Protein AF-A0ABD6RQT0-F1 (afdb_monomer)

Organism: Clostridium sporogenes (NCBI:txid1509)

Sequence (71 aa):
MNFSHSNNQDEEVLKRLEELENKFDKDDEKKGVIKKLIDNFKALEVSGPETDPKKIKKDLIPVILELLSWL

Radius of gyration: 13.6 Å; Cα contacts (8 Å, |Δi|>4): 30; chains: 1; bounding box: 34×20×39 Å

Foldseek 3Di:
DDPDPLVVLLVVLLVLLVVQLVVCVVPCVSNVVSVVVNVCSVVDDDDDPDDDSSVVNVVVSVVSVVVSVVD

Secondary structure (DSSP, 8-state):
----HHHHHHHHHHHHHHHHHHHTTT-HHHHHHHHHHHHHHHT-----SSS-HHHHHHHHHHHHHHHHHT-

pLDDT: mean 77.42, std 14.04, range [34.12, 92.88]

Mean predicted aligned error: 8.01 Å

Structure (mmCIF, N/CA/C/O backbone):
data_AF-A0ABD6RQT0-F1
#
_entry.id   AF-A0ABD6RQT0-F1
#
loop_
_atom_site.group_PDB
_atom_site.id
_atom_site.type_symbol
_atom_site.label_atom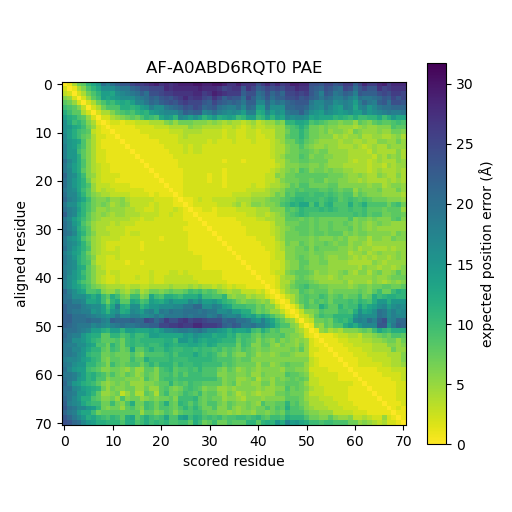_id
_atom_site.label_alt_id
_atom_site.label_comp_id
_atom_site.label_asym_id
_atom_site.label_entity_id
_atom_site.label_seq_id
_atom_site.pdbx_PDB_ins_code
_atom_site.Cartn_x
_atom_site.Cartn_y
_atom_site.Cartn_z
_atom_site.occupancy
_atom_site.B_iso_or_equiv
_atom_site.auth_seq_id
_atom_site.auth_comp_id
_atom_site.auth_asym_id
_atom_site.auth_atom_id
_atom_site.pdbx_PDB_model_num
ATOM 1 N N . MET A 1 1 ? 23.783 14.100 -15.112 1.00 34.12 1 MET A N 1
ATOM 2 C CA . MET A 1 1 ? 23.136 12.770 -15.152 1.00 34.12 1 MET A CA 1
ATOM 3 C C . MET A 1 1 ? 22.360 12.604 -13.853 1.00 34.12 1 MET A C 1
ATOM 5 O O . MET A 1 1 ? 22.983 12.432 -12.818 1.00 34.12 1 MET A O 1
ATOM 9 N N . ASN A 1 2 ? 21.033 12.770 -13.882 1.00 36.62 2 ASN A N 1
ATOM 10 C CA . ASN A 1 2 ? 20.175 12.694 -12.692 1.00 36.62 2 ASN A CA 1
ATOM 11 C C . ASN A 1 2 ? 19.583 11.286 -12.580 1.00 36.62 2 ASN A C 1
ATOM 13 O O . ASN A 1 2 ? 18.587 10.987 -13.230 1.00 36.62 2 ASN A O 1
ATOM 17 N N . PHE A 1 3 ? 20.204 10.435 -11.764 1.00 43.22 3 PHE A N 1
ATOM 18 C CA . PHE A 1 3 ? 19.718 9.084 -11.454 1.00 43.22 3 PHE A CA 1
ATOM 19 C C . PHE A 1 3 ? 18.969 8.995 -10.111 1.00 43.22 3 PHE A C 1
ATOM 21 O O . PHE A 1 3 ? 18.609 7.903 -9.690 1.00 43.22 3 PHE A O 1
ATOM 28 N N . SER A 1 4 ? 18.695 10.120 -9.443 1.00 44.06 4 SER A N 1
ATOM 29 C CA . SER A 1 4 ? 18.226 10.104 -8.045 1.00 44.06 4 SER A CA 1
ATOM 30 C C . SER A 1 4 ? 16.730 10.368 -7.843 1.00 44.06 4 SER A C 1
ATOM 32 O O . SER A 1 4 ? 16.267 10.316 -6.712 1.00 44.06 4 SER A O 1
ATOM 34 N N . HIS A 1 5 ? 15.955 10.674 -8.890 1.00 46.88 5 HIS A N 1
ATOM 35 C CA . HIS A 1 5 ? 14.559 11.103 -8.701 1.00 46.88 5 HIS A CA 1
ATOM 36 C C . HIS A 1 5 ? 13.575 9.939 -8.493 1.00 46.88 5 HIS A C 1
ATOM 38 O O . HIS A 1 5 ? 12.555 10.115 -7.838 1.00 46.88 5 HIS A O 1
ATOM 44 N N . SER A 1 6 ? 13.892 8.746 -9.008 1.00 52.19 6 SER A N 1
ATOM 45 C CA . SER A 1 6 ? 12.998 7.583 -8.944 1.00 52.19 6 SER A CA 1
ATOM 46 C C . SER A 1 6 ? 12.889 6.980 -7.540 1.00 52.19 6 SER A C 1
ATOM 48 O O . SER A 1 6 ? 11.805 6.565 -7.151 1.00 52.19 6 SER A O 1
ATOM 50 N N . ASN A 1 7 ? 13.982 6.975 -6.763 1.00 59.03 7 ASN A N 1
ATOM 51 C CA . ASN A 1 7 ? 13.980 6.405 -5.408 1.00 59.03 7 ASN A CA 1
ATOM 52 C C . ASN A 1 7 ? 13.040 7.163 -4.463 1.00 59.03 7 ASN A C 1
ATOM 54 O O . ASN A 1 7 ? 12.335 6.546 -3.676 1.00 59.03 7 ASN A O 1
ATOM 58 N N . ASN A 1 8 ? 12.986 8.491 -4.584 1.00 70.19 8 ASN A N 1
ATOM 59 C CA . ASN A 1 8 ? 12.262 9.323 -3.628 1.00 70.19 8 ASN A CA 1
ATOM 60 C C . ASN A 1 8 ? 10.732 9.149 -3.712 1.00 70.19 8 ASN A C 1
ATOM 62 O O . ASN A 1 8 ? 10.039 9.325 -2.717 1.00 70.19 8 ASN A O 1
ATOM 66 N N . GLN A 1 9 ? 10.191 8.811 -4.889 1.00 74.25 9 GLN A N 1
ATOM 67 C CA . GLN A 1 9 ? 8.742 8.656 -5.074 1.00 74.25 9 GLN A CA 1
ATOM 68 C C . GLN A 1 9 ? 8.232 7.289 -4.603 1.00 74.25 9 GLN A C 1
ATOM 70 O O . GLN A 1 9 ? 7.158 7.210 -4.012 1.00 74.25 9 GLN A O 1
ATOM 75 N N . ASP A 1 10 ? 9.008 6.226 -4.830 1.00 79.62 10 ASP A N 1
ATOM 76 C CA . ASP A 1 10 ? 8.686 4.884 -4.334 1.00 79.62 10 ASP A CA 1
ATOM 77 C C . ASP A 1 10 ? 8.637 4.863 -2.798 1.00 79.62 10 ASP A C 1
ATOM 79 O O . ASP A 1 10 ? 7.704 4.314 -2.209 1.00 79.62 10 ASP A O 1
ATOM 83 N N . GLU A 1 11 ? 9.617 5.505 -2.154 1.00 84.31 11 GLU A N 1
ATOM 84 C CA . GLU A 1 11 ? 9.666 5.652 -0.696 1.00 84.31 11 GLU A CA 1
ATOM 85 C C . GLU A 1 11 ? 8.479 6.463 -0.157 1.00 84.31 11 GLU A C 1
ATOM 87 O O . GLU A 1 11 ? 7.903 6.098 0.868 1.00 84.31 11 GLU A O 1
ATOM 92 N N . GLU A 1 12 ? 8.060 7.524 -0.854 1.00 84.75 12 GLU A N 1
ATOM 93 C CA . GLU A 1 12 ? 6.908 8.339 -0.445 1.00 84.75 12 GLU A CA 1
ATOM 94 C C . GLU A 1 12 ? 5.587 7.555 -0.498 1.00 84.75 12 GLU A C 1
ATOM 96 O O . GLU A 1 12 ? 4.782 7.637 0.433 1.00 84.75 12 GLU A O 1
ATOM 101 N N . VAL A 1 13 ? 5.369 6.765 -1.556 1.00 84.44 13 VAL A N 1
ATOM 102 C CA . VAL A 1 13 ? 4.177 5.908 -1.681 1.00 84.44 13 VAL A CA 1
ATOM 103 C C . VAL A 1 13 ? 4.150 4.862 -0.578 1.00 84.44 13 VAL A C 1
ATOM 105 O O . VAL A 1 13 ? 3.124 4.702 0.083 1.00 84.44 13 VAL A O 1
ATOM 108 N N . LEU A 1 14 ? 5.273 4.174 -0.355 1.00 87.88 14 LEU A N 1
ATOM 109 C CA . LEU A 1 14 ? 5.383 3.170 0.700 1.00 87.88 14 LEU A CA 1
ATOM 110 C C . LEU A 1 14 ? 5.089 3.776 2.070 1.00 87.88 14 LEU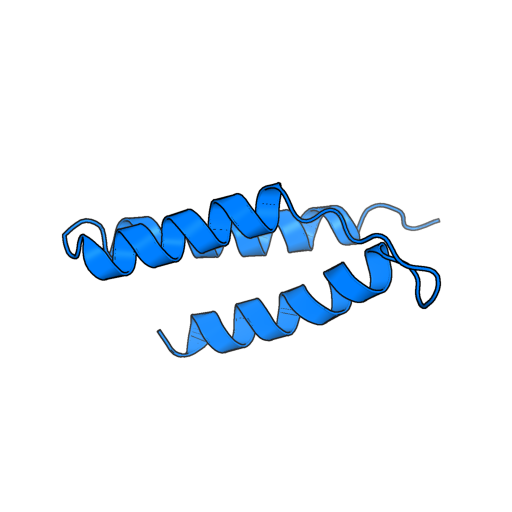 A C 1
ATOM 112 O O . LEU A 1 14 ? 4.254 3.243 2.797 1.00 87.88 14 LEU A O 1
ATOM 116 N N . LYS A 1 15 ? 5.681 4.933 2.374 1.00 89.94 15 LYS A N 1
ATOM 117 C CA . LYS A 1 15 ? 5.443 5.633 3.635 1.00 89.94 15 LYS A CA 1
ATOM 118 C C . LYS A 1 15 ? 3.965 5.989 3.826 1.00 89.94 15 LYS A C 1
ATOM 120 O O . LYS A 1 15 ? 3.417 5.751 4.898 1.00 89.94 15 LYS A O 1
ATOM 125 N N . ARG A 1 16 ? 3.295 6.524 2.798 1.00 89.00 16 ARG A N 1
ATOM 126 C CA . ARG A 1 16 ? 1.859 6.852 2.874 1.00 89.00 16 ARG A CA 1
ATOM 127 C C . ARG A 1 16 ? 0.981 5.617 3.051 1.00 89.00 16 ARG A C 1
ATOM 129 O O . ARG A 1 16 ? -0.013 5.683 3.768 1.00 89.00 16 ARG A O 1
ATOM 136 N N . LEU A 1 17 ? 1.332 4.499 2.416 1.00 89.75 17 LEU A N 1
ATOM 137 C CA . LEU A 1 17 ? 0.620 3.236 2.601 1.00 89.75 17 LEU A CA 1
ATOM 138 C C . LEU A 1 17 ? 0.800 2.692 4.026 1.00 89.75 17 LEU A C 1
ATOM 140 O O . LEU A 1 17 ? -0.176 2.238 4.615 1.00 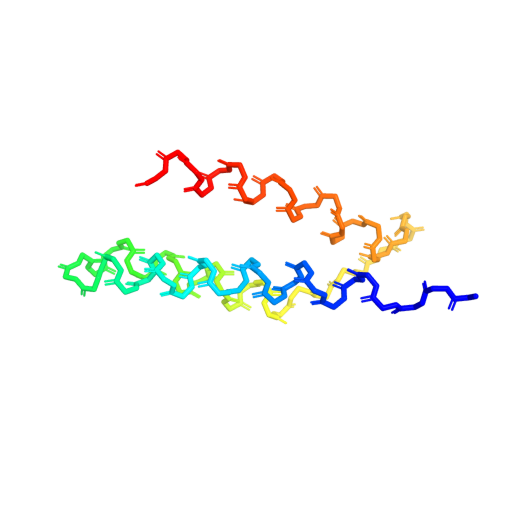89.75 17 LEU A O 1
ATOM 144 N N . GLU A 1 18 ? 2.000 2.786 4.602 1.00 91.62 18 GLU A N 1
ATOM 145 C CA . GLU A 1 18 ? 2.268 2.394 5.995 1.00 91.62 18 GLU A CA 1
ATOM 146 C C . GLU A 1 18 ? 1.529 3.301 6.995 1.00 91.62 18 GLU A C 1
ATOM 148 O O . GLU A 1 18 ? 0.941 2.825 7.967 1.00 91.62 18 GLU A O 1
ATOM 153 N N . GLU A 1 19 ? 1.491 4.615 6.757 1.00 92.31 19 GLU A N 1
ATOM 154 C CA . GLU A 1 19 ? 0.677 5.552 7.546 1.00 92.31 19 GLU A CA 1
ATOM 155 C C . GLU A 1 19 ? -0.819 5.203 7.467 1.00 92.31 19 GLU A C 1
ATOM 157 O O . GLU A 1 19 ? -1.520 5.230 8.484 1.00 92.31 19 GLU A O 1
ATOM 162 N N . LEU A 1 20 ? -1.309 4.818 6.283 1.00 89.19 20 LEU A N 1
ATOM 163 C CA . LEU A 1 20 ? -2.700 4.418 6.086 1.00 89.19 20 LEU A CA 1
ATOM 164 C C . LEU A 1 20 ? -3.016 3.066 6.750 1.00 89.19 20 LEU A C 1
ATOM 166 O O . LEU A 1 20 ? -4.078 2.928 7.354 1.00 89.19 20 LEU A O 1
ATOM 170 N N . GLU A 1 21 ? -2.102 2.092 6.705 1.00 90.56 21 GLU A N 1
ATOM 171 C CA . GLU A 1 21 ? -2.249 0.813 7.418 1.00 90.56 21 GLU A CA 1
ATOM 172 C C . GLU A 1 21 ? -2.429 1.058 8.922 1.00 90.56 21 GLU A C 1
ATOM 174 O O . GLU A 1 21 ? -3.341 0.507 9.540 1.00 90.56 21 GLU A O 1
ATOM 179 N N . ASN A 1 22 ? -1.620 1.958 9.492 1.00 91.44 22 ASN A N 1
ATOM 180 C CA . ASN A 1 22 ? -1.721 2.355 10.895 1.00 91.44 22 ASN A CA 1
ATOM 181 C C . ASN A 1 22 ? -3.025 3.116 11.204 1.00 91.44 22 ASN A C 1
ATOM 183 O O . ASN A 1 22 ? -3.629 2.895 12.255 1.00 91.44 22 ASN A O 1
ATOM 187 N N . LYS A 1 23 ? -3.506 3.982 10.294 1.00 91.62 23 LYS A N 1
ATOM 188 C CA . LYS A 1 23 ? -4.801 4.690 10.431 1.00 91.62 23 LYS A CA 1
ATOM 189 C C . LYS A 1 23 ? -5.967 3.708 10.586 1.00 91.62 23 LYS A C 1
ATOM 191 O O . LYS A 1 23 ? -6.905 3.985 11.333 1.00 91.62 23 LYS A O 1
ATOM 196 N N . PHE A 1 24 ? -5.900 2.565 9.907 1.00 89.44 24 PHE A N 1
ATOM 197 C CA . PHE A 1 24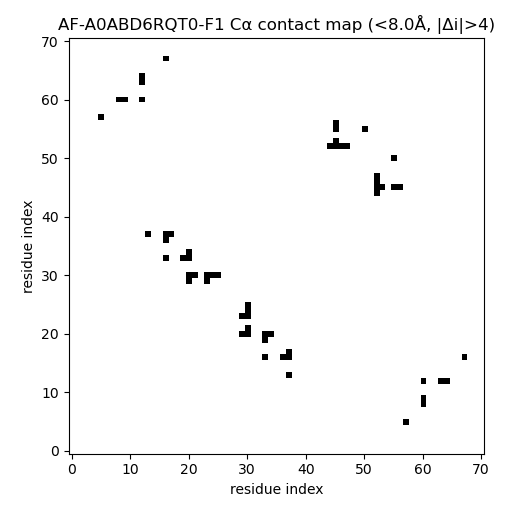 ? -6.926 1.523 9.938 1.00 89.44 24 PHE A CA 1
ATOM 198 C C . PHE A 1 24 ? -6.565 0.334 10.838 1.00 89.44 24 PHE A C 1
ATOM 200 O O . PHE A 1 24 ? -7.145 -0.732 10.679 1.00 89.44 24 PHE A O 1
ATOM 207 N N . ASP A 1 25 ? -5.681 0.505 11.829 1.00 90.00 25 ASP A N 1
ATOM 208 C CA . ASP A 1 25 ? -5.223 -0.586 12.708 1.00 90.00 25 ASP A CA 1
ATOM 209 C C . ASP A 1 25 ? -6.362 -1.402 13.353 1.00 90.00 25 ASP A C 1
ATOM 211 O O . ASP A 1 25 ? -6.224 -2.607 13.552 1.00 90.00 25 ASP A O 1
ATOM 215 N N . LYS A 1 26 ? -7.497 -0.749 13.635 1.00 92.88 26 LYS A N 1
ATOM 216 C CA . LYS A 1 26 ? -8.689 -1.346 14.264 1.00 92.88 26 LYS A CA 1
ATOM 217 C C . LYS A 1 26 ? -9.734 -1.881 13.277 1.00 92.88 26 LYS A C 1
ATOM 219 O O . LYS A 1 26 ? -10.761 -2.393 13.713 1.00 92.88 26 LYS A O 1
ATOM 224 N N . ASP A 1 27 ? -9.521 -1.700 11.978 1.00 92.56 27 ASP A N 1
ATOM 225 C CA . ASP A 1 27 ? -10.399 -2.164 10.902 1.00 92.56 27 ASP A CA 1
ATOM 226 C C . ASP A 1 27 ? -9.652 -3.252 10.121 1.00 92.56 27 ASP A C 1
ATOM 228 O O . ASP A 1 27 ? -8.918 -2.969 9.173 1.00 92.56 27 ASP A O 1
ATOM 232 N N . ASP A 1 28 ? -9.801 -4.503 10.568 1.00 90.50 28 ASP A N 1
ATOM 233 C CA . ASP A 1 28 ? -9.057 -5.653 10.036 1.00 90.50 28 ASP A CA 1
ATOM 234 C C . ASP A 1 28 ? -9.239 -5.836 8.520 1.00 90.50 28 ASP A C 1
ATOM 236 O O . ASP A 1 28 ? -8.307 -6.253 7.826 1.00 90.50 28 ASP A O 1
ATOM 240 N N . GLU A 1 29 ? -10.416 -5.491 7.985 1.00 90.06 29 GLU A N 1
ATOM 241 C CA . GLU A 1 29 ? -10.696 -5.568 6.551 1.00 90.06 29 GLU A CA 1
ATOM 242 C C . GLU A 1 29 ? -9.862 -4.538 5.782 1.00 90.06 29 GLU A C 1
ATOM 244 O O . GLU A 1 29 ? -9.102 -4.900 4.876 1.00 90.06 29 GLU A O 1
ATOM 249 N N . LYS A 1 30 ? -9.937 -3.259 6.172 1.00 86.38 30 LYS A N 1
ATOM 250 C CA . LYS A 1 30 ? -9.178 -2.191 5.504 1.00 86.38 30 LYS A CA 1
ATOM 251 C C . LYS A 1 30 ? -7.676 -2.357 5.690 1.00 86.38 30 LYS A C 1
ATOM 253 O O . LYS A 1 30 ? -6.929 -2.228 4.720 1.00 86.38 30 LYS A O 1
ATOM 258 N N . LYS A 1 31 ? -7.231 -2.713 6.896 1.00 88.31 31 LYS A N 1
ATOM 259 C CA . LYS A 1 31 ? -5.827 -3.027 7.191 1.00 88.31 31 LYS A CA 1
ATOM 260 C C . LYS A 1 31 ? -5.314 -4.153 6.295 1.00 88.31 31 LYS A C 1
ATOM 262 O O . LYS A 1 31 ? -4.252 -4.029 5.688 1.00 88.31 31 LYS A O 1
ATOM 267 N N . GLY A 1 32 ? -6.098 -5.223 6.140 1.00 87.44 32 GLY A N 1
ATOM 268 C CA . GLY A 1 32 ? -5.766 -6.344 5.263 1.00 87.44 32 GLY A CA 1
ATOM 269 C C . GLY A 1 32 ? -5.645 -5.954 3.787 1.00 87.44 32 GLY A C 1
ATOM 270 O O . GLY A 1 32 ? -4.744 -6.434 3.095 1.00 87.44 32 GLY A O 1
ATOM 271 N N . VAL A 1 33 ? -6.516 -5.067 3.295 1.00 87.56 33 VAL A N 1
ATOM 272 C CA . VAL A 1 33 ? -6.445 -4.541 1.920 1.00 87.56 33 VAL A CA 1
ATOM 273 C C . VAL A 1 33 ? -5.191 -3.685 1.713 1.00 87.56 33 VAL A C 1
ATOM 275 O O . VAL A 1 33 ? -4.488 -3.869 0.719 1.00 87.56 33 VAL A O 1
ATOM 278 N N . ILE A 1 34 ? -4.867 -2.798 2.656 1.00 88.44 34 ILE A N 1
ATOM 279 C CA . ILE A 1 34 ? -3.694 -1.914 2.562 1.00 88.44 34 ILE A CA 1
ATOM 280 C C . ILE A 1 34 ? -2.393 -2.717 2.621 1.00 88.44 34 ILE A C 1
ATOM 282 O O . ILE A 1 34 ? -1.491 -2.489 1.817 1.00 88.44 3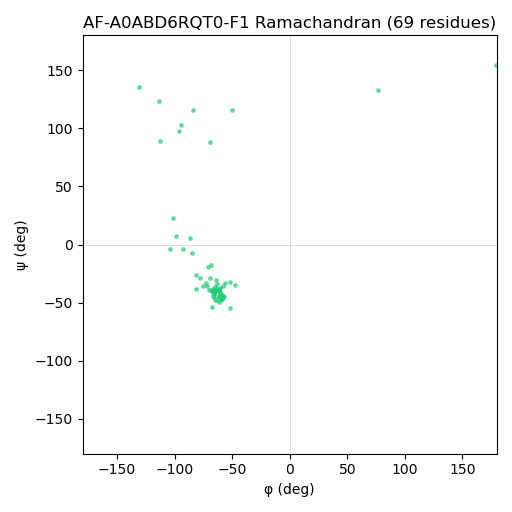4 ILE A O 1
ATOM 286 N N . LYS A 1 35 ? -2.319 -3.725 3.492 1.00 89.56 35 LYS A N 1
ATOM 287 C CA . LYS A 1 35 ? -1.164 -4.623 3.560 1.00 89.56 35 LYS A CA 1
ATOM 288 C C . LYS A 1 35 ? -0.916 -5.354 2.235 1.00 89.56 35 LYS A C 1
ATOM 290 O O . LYS A 1 35 ? 0.212 -5.379 1.752 1.00 89.56 35 LYS A O 1
ATOM 295 N N . LYS A 1 36 ? -1.974 -5.862 1.586 1.00 88.88 36 LYS A N 1
ATOM 296 C CA . LYS A 1 36 ? -1.873 -6.467 0.242 1.00 88.88 36 LYS A CA 1
ATOM 297 C C . LYS A 1 36 ? -1.386 -5.470 -0.812 1.00 88.88 36 LYS A C 1
ATOM 299 O O . LYS A 1 36 ? -0.615 -5.848 -1.686 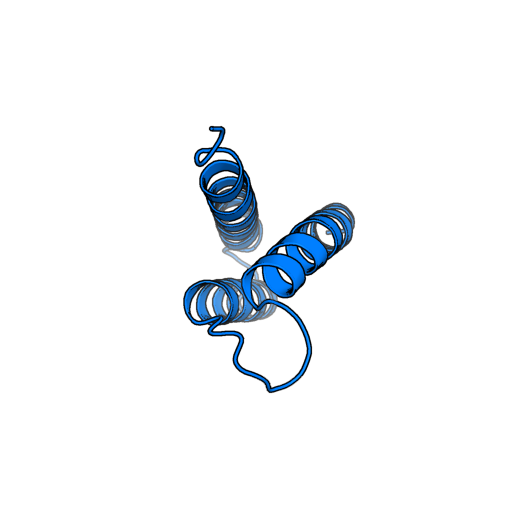1.00 88.88 36 LYS A O 1
ATOM 304 N N . LEU A 1 37 ? -1.823 -4.211 -0.742 1.00 86.81 37 LEU A N 1
ATOM 305 C CA . LEU A 1 37 ? -1.334 -3.141 -1.620 1.00 86.81 37 LEU A CA 1
ATOM 306 C C . LEU A 1 37 ? 0.169 -2.898 -1.432 1.00 86.81 37 LEU A C 1
ATOM 308 O O . LEU A 1 37 ? 0.887 -2.810 -2.426 1.00 86.81 37 LEU A O 1
ATOM 312 N N . ILE A 1 38 ? 0.651 -2.848 -0.186 1.00 88.38 38 ILE A N 1
ATOM 313 C CA . ILE A 1 38 ? 2.080 -2.709 0.135 1.00 88.38 38 ILE A CA 1
ATOM 314 C C . ILE A 1 38 ? 2.879 -3.893 -0.419 1.00 88.38 38 ILE A C 1
ATOM 316 O O . ILE A 1 38 ? 3.884 -3.682 -1.098 1.00 88.38 38 ILE A O 1
ATOM 320 N N . ASP A 1 39 ? 2.433 -5.124 -0.158 1.00 88.50 39 ASP A N 1
ATOM 321 C CA . ASP A 1 39 ? 3.114 -6.337 -0.622 1.00 88.50 39 ASP A CA 1
ATOM 322 C C . ASP A 1 39 ? 3.180 -6.383 -2.155 1.00 88.50 39 ASP A C 1
ATOM 324 O O . ASP A 1 39 ? 4.249 -6.607 -2.724 1.00 88.50 39 ASP A O 1
ATOM 328 N N . ASN A 1 40 ? 2.070 -6.071 -2.833 1.00 84.81 40 ASN A N 1
ATOM 329 C CA . ASN A 1 40 ? 2.014 -6.009 -4.293 1.00 84.81 40 ASN A CA 1
ATOM 330 C C . ASN A 1 40 ? 2.914 -4.907 -4.864 1.00 84.81 40 ASN A C 1
ATOM 332 O O . ASN A 1 40 ? 3.551 -5.124 -5.888 1.00 84.81 40 ASN A O 1
ATOM 336 N N . PHE A 1 41 ? 2.986 -3.734 -4.224 1.00 83.38 41 PHE A N 1
ATOM 337 C CA . PHE A 1 41 ? 3.853 -2.642 -4.673 1.00 83.38 41 PHE A CA 1
ATOM 338 C C . PHE A 1 41 ? 5.340 -2.982 -4.493 1.00 83.38 41 PHE A C 1
ATOM 340 O O . PHE A 1 41 ? 6.150 -2.695 -5.376 1.00 83.38 41 PHE A O 1
ATOM 347 N N . LYS A 1 42 ? 5.705 -3.642 -3.383 1.00 83.56 42 LYS A N 1
ATOM 348 C CA . LYS A 1 42 ? 7.071 -4.136 -3.129 1.00 83.56 42 LYS A CA 1
ATOM 349 C C . LYS A 1 42 ? 7.477 -5.237 -4.110 1.00 83.56 42 LYS A C 1
ATOM 351 O O . LYS A 1 42 ? 8.618 -5.250 -4.560 1.00 83.56 42 LYS A O 1
ATOM 356 N N . ALA A 1 43 ? 6.547 -6.127 -4.448 1.00 82.31 43 ALA A N 1
ATOM 357 C CA . ALA A 1 43 ? 6.743 -7.221 -5.397 1.00 82.31 43 ALA A CA 1
ATOM 358 C C . ALA A 1 43 ? 6.494 -6.818 -6.861 1.00 82.31 43 ALA A C 1
ATOM 360 O O . ALA A 1 43 ? 6.484 -7.685 -7.734 1.00 82.31 43 ALA A O 1
ATOM 361 N N . LEU A 1 44 ? 6.254 -5.530 -7.143 1.00 75.75 44 LEU A N 1
ATOM 362 C CA . LEU A 1 44 ? 5.902 -5.056 -8.477 1.00 75.75 44 LEU A CA 1
ATOM 363 C C . LEU A 1 44 ? 7.104 -5.169 -9.427 1.00 75.75 44 LEU A C 1
ATOM 365 O O . LEU A 1 44 ? 7.872 -4.225 -9.617 1.00 75.75 44 LEU A O 1
ATOM 369 N N . GLU A 1 45 ? 7.236 -6.331 -10.057 1.00 66.00 45 GLU A N 1
ATOM 370 C CA . GLU A 1 45 ? 8.133 -6.580 -11.179 1.00 66.00 45 GLU A CA 1
ATOM 371 C C . GLU A 1 45 ? 7.355 -6.400 -12.483 1.00 66.00 45 GLU A C 1
ATOM 373 O O . GLU A 1 45 ? 6.562 -7.247 -12.893 1.00 66.00 45 GLU A O 1
ATOM 378 N N . VAL A 1 46 ? 7.556 -5.265 -13.150 1.00 65.38 46 VAL A N 1
ATOM 379 C CA . VAL A 1 46 ? 6.932 -5.021 -14.452 1.00 65.38 46 VAL A CA 1
ATOM 380 C C . VAL A 1 46 ? 7.813 -5.659 -15.529 1.00 65.38 46 VAL A C 1
ATOM 382 O O . VAL A 1 46 ? 8.958 -5.257 -15.723 1.00 65.38 46 VAL A O 1
ATOM 385 N N . SER A 1 47 ? 7.296 -6.667 -16.231 1.00 54.88 47 SER A N 1
ATOM 386 C CA . SER A 1 47 ? 7.954 -7.272 -17.393 1.00 54.88 47 SER A CA 1
ATOM 387 C C . SER A 1 47 ? 6.968 -7.371 -18.557 1.00 54.88 47 SER A C 1
ATOM 389 O O . SER A 1 47 ? 5.803 -7.715 -18.371 1.00 54.88 47 SER A O 1
ATOM 391 N N . GLY A 1 48 ? 7.414 -7.014 -19.762 1.00 60.78 48 GLY A N 1
ATOM 392 C CA . GLY A 1 48 ? 6.573 -7.007 -20.956 1.00 60.78 48 GLY A CA 1
ATOM 393 C C . GLY A 1 48 ? 7.330 -6.534 -22.202 1.00 60.78 48 GLY A C 1
ATOM 394 O O . GLY A 1 48 ? 8.320 -5.813 -22.072 1.00 60.78 48 GLY A O 1
ATOM 395 N N . PRO A 1 49 ? 6.895 -6.947 -23.409 1.00 61.66 49 PRO A N 1
ATOM 396 C CA . PRO A 1 49 ? 7.522 -6.556 -24.676 1.00 61.66 49 PRO A CA 1
ATOM 397 C C . PRO A 1 49 ? 7.272 -5.085 -25.034 1.00 61.66 49 PRO A C 1
ATOM 399 O O . PRO A 1 49 ? 7.999 -4.510 -25.842 1.00 61.66 49 PRO A O 1
ATOM 402 N N . GLU A 1 50 ? 6.252 -4.476 -24.430 1.00 64.38 50 GLU A N 1
ATOM 403 C CA . GLU A 1 50 ? 5.844 -3.102 -24.672 1.00 64.38 50 GLU A CA 1
ATOM 404 C C . GLU A 1 50 ? 6.085 -2.250 -23.426 1.00 64.38 50 GLU A C 1
ATOM 406 O O . GLU A 1 50 ? 5.512 -2.487 -22.366 1.00 64.38 50 GLU A O 1
ATOM 411 N N . THR A 1 51 ? 6.864 -1.187 -23.621 1.00 61.50 51 THR A N 1
ATOM 412 C CA . THR A 1 51 ? 7.077 -0.076 -22.683 1.00 61.50 51 THR A CA 1
ATOM 413 C C . THR A 1 51 ? 8.006 -0.370 -21.504 1.00 61.50 51 THR A C 1
ATOM 415 O O . THR A 1 51 ? 7.908 -1.372 -20.810 1.00 61.50 51 THR A O 1
ATOM 418 N N . ASP A 1 52 ? 8.923 0.574 -21.282 1.00 73.19 52 ASP A N 1
ATOM 419 C CA . ASP A 1 52 ? 9.899 0.577 -20.196 1.00 73.19 52 ASP A CA 1
ATOM 420 C C . ASP A 1 52 ? 9.211 0.327 -18.830 1.00 73.19 52 ASP A C 1
ATOM 422 O O . ASP A 1 52 ? 8.417 1.163 -18.383 1.00 73.19 52 ASP A O 1
ATOM 426 N N . PRO A 1 53 ? 9.509 -0.795 -18.146 1.00 69.88 53 PRO A N 1
ATOM 427 C CA . PRO A 1 53 ? 8.987 -1.127 -16.818 1.00 69.88 53 PRO A CA 1
ATOM 428 C C . PRO A 1 53 ? 9.066 0.004 -15.789 1.00 69.88 53 PRO A C 1
ATOM 430 O O . PRO A 1 53 ? 8.171 0.168 -14.957 1.00 69.88 53 PRO A O 1
ATOM 433 N N . LYS A 1 54 ? 10.122 0.825 -15.851 1.00 73.75 54 LYS A N 1
ATOM 434 C CA . LYS A 1 54 ? 10.309 1.956 -14.936 1.00 73.75 54 LYS A CA 1
ATOM 435 C C . LYS A 1 54 ? 9.344 3.087 -15.263 1.00 73.75 54 LYS A C 1
ATOM 437 O O . LYS A 1 54 ? 8.902 3.775 -14.348 1.00 73.75 54 LYS A O 1
ATOM 442 N N . LYS A 1 55 ? 8.996 3.276 -16.539 1.00 75.38 55 LYS A N 1
ATOM 443 C CA . LYS A 1 55 ? 7.967 4.234 -16.960 1.00 75.38 55 LYS A CA 1
ATOM 444 C C . LYS A 1 55 ? 6.589 3.825 -16.442 1.00 75.38 55 LYS A C 1
ATOM 446 O O . LYS A 1 55 ? 5.909 4.660 -15.863 1.00 75.38 55 LYS A O 1
ATOM 451 N N . ILE A 1 56 ? 6.228 2.546 -16.554 1.00 75.12 56 ILE A N 1
ATOM 452 C CA . ILE A 1 56 ? 4.953 2.029 -16.028 1.00 75.12 56 ILE A CA 1
ATOM 453 C C . ILE A 1 56 ? 4.864 2.261 -14.516 1.00 75.12 56 ILE A C 1
ATOM 455 O O . ILE A 1 56 ? 3.879 2.815 -14.034 1.00 75.12 56 ILE A O 1
ATOM 459 N N . LYS A 1 57 ? 5.917 1.915 -13.765 1.00 75.38 57 LYS A N 1
ATOM 460 C CA . LYS A 1 57 ? 5.964 2.174 -12.319 1.00 75.38 57 LYS A CA 1
ATOM 461 C C . LYS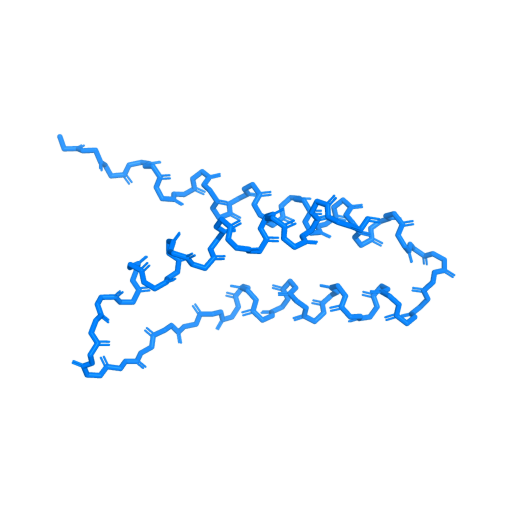 A 1 57 ? 5.822 3.668 -12.002 1.00 75.38 57 LYS A C 1
ATOM 463 O O . LYS A 1 57 ? 5.019 4.041 -11.151 1.00 75.38 57 LYS A O 1
ATOM 468 N N . LYS A 1 58 ? 6.546 4.525 -12.729 1.00 76.56 58 LYS A N 1
ATOM 469 C CA . LYS A 1 58 ? 6.491 5.985 -12.573 1.00 76.56 58 LYS A CA 1
ATOM 470 C C . LYS A 1 58 ? 5.098 6.564 -12.847 1.00 76.56 58 LYS A C 1
ATOM 472 O O . LYS A 1 58 ? 4.709 7.496 -12.152 1.00 76.56 58 LYS A O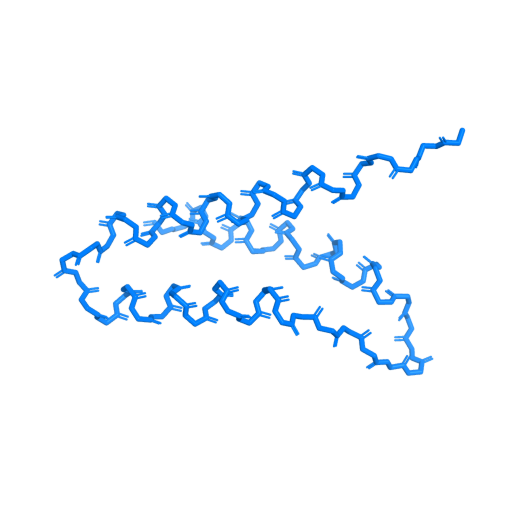 1
ATOM 477 N N . ASP A 1 59 ? 4.370 6.030 -13.822 1.00 78.81 59 ASP A N 1
ATOM 478 C CA . ASP A 1 59 ? 3.028 6.502 -14.182 1.00 78.81 59 ASP A CA 1
ATOM 479 C C . ASP A 1 59 ? 1.958 5.998 -13.191 1.00 78.81 59 ASP A C 1
ATOM 481 O O . ASP A 1 59 ? 0.971 6.689 -12.945 1.00 78.81 59 ASP A O 1
ATOM 485 N N . LEU A 1 60 ? 2.170 4.836 -12.557 1.00 79.25 60 LEU A N 1
ATOM 486 C CA . LEU A 1 60 ? 1.260 4.279 -11.545 1.00 79.25 60 LEU A CA 1
ATOM 487 C C . LEU A 1 60 ? 1.346 4.992 -10.189 1.00 79.25 60 LEU A C 1
ATOM 489 O O . LEU A 1 60 ? 0.326 5.161 -9.524 1.00 79.25 60 LEU A O 1
ATOM 493 N N . ILE A 1 61 ? 2.536 5.432 -9.776 1.00 79.62 61 ILE A N 1
ATOM 494 C CA . ILE A 1 61 ? 2.754 6.134 -8.499 1.00 79.62 61 ILE A CA 1
ATOM 495 C C . ILE A 1 61 ? 1.806 7.331 -8.281 1.00 79.62 61 ILE A C 1
ATOM 497 O O . ILE A 1 61 ? 1.133 7.351 -7.249 1.00 79.62 61 ILE A O 1
ATOM 501 N N . PRO A 1 62 ? 1.699 8.322 -9.191 1.00 79.56 62 PRO A N 1
ATOM 502 C CA . PRO A 1 62 ? 0.814 9.467 -8.982 1.00 79.56 62 PRO A CA 1
ATOM 503 C C . PRO A 1 62 ? -0.662 9.061 -8.899 1.00 79.56 62 PRO A C 1
ATOM 505 O O . PRO A 1 62 ? -1.390 9.637 -8.097 1.00 79.56 62 PRO A O 1
ATOM 508 N N . VAL A 1 63 ? -1.084 8.034 -9.645 1.00 82.69 63 VAL A N 1
ATOM 509 C CA . VAL A 1 63 ? -2.456 7.500 -9.582 1.00 82.69 63 VAL A CA 1
ATOM 510 C C . VAL A 1 63 ? -2.728 6.863 -8.217 1.00 82.69 63 VAL A C 1
ATOM 512 O O . VAL A 1 63 ? -3.773 7.103 -7.620 1.00 82.69 63 VAL A O 1
ATOM 515 N N . ILE A 1 64 ? -1.775 6.095 -7.679 1.00 80.81 64 ILE A N 1
ATOM 516 C CA . ILE A 1 64 ? -1.885 5.520 -6.330 1.00 80.81 64 ILE A CA 1
ATOM 517 C C . ILE A 1 64 ? -1.974 6.638 -5.283 1.00 80.81 64 ILE A C 1
ATOM 519 O O . ILE A 1 64 ? -2.837 6.585 -4.413 1.00 80.81 64 ILE A O 1
ATOM 523 N N . LEU A 1 65 ? -1.134 7.674 -5.376 1.00 77.56 65 LEU A N 1
ATOM 524 C CA . LEU A 1 65 ? -1.169 8.815 -4.452 1.00 77.56 65 LEU A CA 1
ATOM 525 C C . LEU A 1 65 ? -2.499 9.578 -4.502 1.00 77.56 65 LEU A C 1
ATOM 527 O O . LEU A 1 65 ? -2.993 9.998 -3.454 1.00 77.56 65 LEU A O 1
ATOM 531 N N . GLU A 1 66 ? -3.076 9.749 -5.692 1.00 78.75 66 GLU A N 1
ATOM 532 C CA . GLU A 1 66 ? -4.387 10.371 -5.881 1.00 78.75 66 GLU A CA 1
ATOM 533 C C . GLU A 1 66 ? -5.500 9.526 -5.252 1.00 78.75 66 GLU A C 1
ATOM 535 O O . GLU A 1 66 ? -6.278 10.048 -4.455 1.00 78.75 66 GLU A O 1
ATOM 540 N N . LEU A 1 67 ? -5.524 8.214 -5.508 1.00 78.31 67 LEU A N 1
ATOM 541 C CA . LEU A 1 67 ? -6.504 7.302 -4.908 1.00 78.31 67 LEU A CA 1
ATOM 542 C C . LEU A 1 67 ? -6.405 7.276 -3.378 1.00 78.31 67 LEU A C 1
ATOM 544 O O . LEU A 1 67 ? -7.426 7.308 -2.695 1.00 78.31 67 LEU A O 1
ATOM 548 N N . LEU A 1 68 ? -5.185 7.265 -2.829 1.00 73.75 68 LEU A N 1
ATOM 549 C CA . LEU A 1 68 ? -4.963 7.328 -1.382 1.00 73.75 68 LEU A CA 1
ATOM 550 C C . LEU A 1 68 ? -5.449 8.650 -0.776 1.00 73.75 68 LEU A C 1
ATOM 552 O O . LEU A 1 6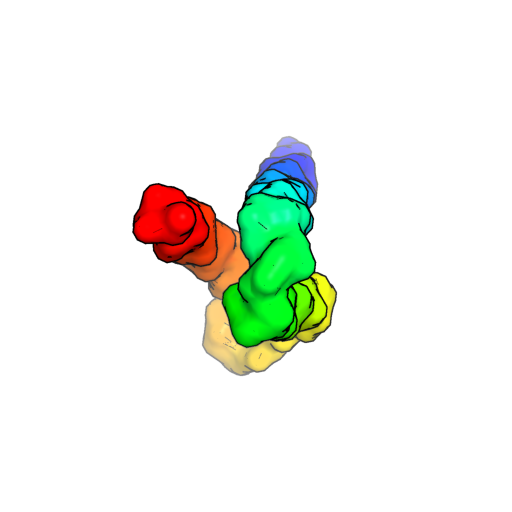8 ? -5.870 8.658 0.375 1.00 73.75 68 LEU A O 1
ATOM 556 N N . SER A 1 69 ? -5.423 9.757 -1.526 1.00 73.56 69 SER A N 1
ATOM 557 C CA . SER A 1 69 ? -5.916 11.054 -1.037 1.00 73.56 69 SER A CA 1
ATOM 558 C C . SER A 1 69 ? -7.434 11.104 -0.832 1.00 73.56 69 SER A C 1
ATOM 560 O O . SER A 1 69 ? -7.924 11.990 -0.135 1.00 73.56 69 SER A O 1
ATOM 562 N N . TRP A 1 70 ? -8.180 10.164 -1.423 1.00 77.19 70 TRP A N 1
ATOM 563 C CA . TRP A 1 70 ? -9.632 10.055 -1.262 1.00 77.19 70 TRP A CA 1
ATOM 564 C C . TRP A 1 70 ? -10.046 9.260 -0.008 1.00 77.19 70 TRP A C 1
ATOM 566 O O . TRP A 1 70 ? -11.238 9.208 0.297 1.00 77.19 70 TRP A O 1
ATOM 576 N N . LEU A 1 71 ? -9.093 8.643 0.707 1.00 70.56 71 LEU A N 1
ATOM 577 C CA . LEU A 1 71 ? -9.307 7.758 1.869 1.00 70.56 71 LEU A CA 1
ATOM 578 C C . LEU A 1 71 ? -8.989 8.427 3.223 1.00 70.56 71 LEU A C 1
ATOM 580 O O . LEU A 1 71 ? -9.613 8.055 4.248 1.00 70.56 71 LEU A O 1
#

Solvent-accessible surface area (backbone atoms only — not comparable to full-atom values): 4301 Å² total; per-residue (Å²): 136,89,84,67,69,67,63,59,53,57,52,49,52,51,50,53,49,53,53,49,29,59,75,27,64,91,37,67,67,60,23,54,54,42,50,51,50,52,53,49,61,74,65,61,76,66,82,66,99,71,71,61,43,67,56,56,54,60,62,46,49,62,52,52,54,53,58,57,71,77,110